Protein AF-A0A9E7HS69-F1 (afdb_monomer_lite)

Secondary structure (DSSP, 8-state):
---------HHHHHHHHTTT--EEE-S-HHHHHT---TTPEE--SEEEEPPTT----TTTGGGSEEEE-TTHHHHHHHHS-TT---EEE-------

Sequence (96 aa):
SAVDIVTVDGHEARGLVASGNRYLDVRLEEDFEKGHVEGALNIPYYSSVTPQGYLLSSDLVWMSEKVKNPQFIEQVSSLFGKDEVFLVVSTSKLFS

Structure (mmCIF, N/CA/C/O backbone):
data_AF-A0A9E7HS69-F1
#
_entry.id   AF-A0A9E7HS69-F1
#
loop_
_atom_site.group_PDB
_atom_site.id
_atom_site.type_symbol
_atom_site.label_atom_id
_atom_site.label_alt_id
_atom_site.label_comp_id
_atom_site.label_asym_id
_atom_site.label_entity_id
_atom_site.label_seq_id
_atom_site.pdbx_PDB_ins_code
_atom_site.Cartn_x
_atom_site.Cartn_y
_atom_site.Cartn_z
_atom_site.occupancy
_atom_site.B_iso_or_equiv
_atom_site.auth_seq_id
_atom_site.auth_comp_id
_atom_site.auth_asym_id
_atom_site.auth_atom_id
_atom_site.pdbx_PDB_model_num
ATOM 1 N N . SER A 1 1 ? 7.444 -2.726 22.828 1.00 53.56 1 SER A N 1
ATOM 2 C CA . SER A 1 1 ? 6.476 -3.811 22.579 1.00 53.56 1 SER A CA 1
ATOM 3 C C . SER A 1 1 ? 6.812 -4.416 21.234 1.00 53.56 1 SER A C 1
ATOM 5 O O . SER A 1 1 ? 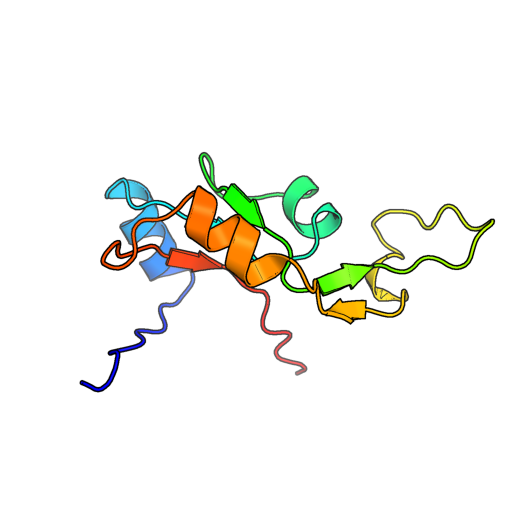7.128 -3.642 20.338 1.00 53.56 1 SER A O 1
ATOM 7 N N . ALA A 1 2 ? 6.826 -5.741 21.086 1.00 55.78 2 ALA A N 1
ATOM 8 C CA . ALA A 1 2 ? 6.899 -6.340 19.754 1.00 55.78 2 ALA A CA 1
ATOM 9 C C . ALA A 1 2 ? 5.578 -6.046 19.028 1.00 55.78 2 ALA A C 1
ATOM 11 O O . ALA A 1 2 ? 4.521 -6.099 19.654 1.00 55.78 2 ALA A O 1
ATOM 12 N N . VAL A 1 3 ? 5.649 -5.651 17.759 1.00 68.56 3 VAL A N 1
ATOM 13 C CA . VAL A 1 3 ? 4.461 -5.515 16.913 1.00 68.56 3 VAL A CA 1
ATOM 14 C C . VAL A 1 3 ? 4.133 -6.914 16.408 1.00 68.56 3 VAL A C 1
ATOM 16 O O . VAL A 1 3 ? 4.973 -7.524 15.747 1.00 68.56 3 VAL A O 1
ATOM 19 N N . ASP A 1 4 ? 2.948 -7.425 16.731 1.00 77.69 4 ASP A N 1
ATOM 20 C CA . ASP A 1 4 ? 2.474 -8.698 16.192 1.00 77.69 4 ASP A CA 1
ATOM 21 C C . ASP A 1 4 ? 2.085 -8.498 14.723 1.00 77.69 4 ASP A C 1
ATOM 23 O O . ASP A 1 4 ? 1.017 -7.979 14.400 1.00 77.69 4 ASP A O 1
ATOM 27 N N . ILE A 1 5 ? 2.994 -8.865 13.817 1.00 75.75 5 ILE A N 1
ATOM 28 C CA . ILE A 1 5 ? 2.735 -8.860 12.376 1.00 75.75 5 ILE A CA 1
ATOM 29 C C . ILE A 1 5 ? 2.079 -10.191 12.017 1.00 75.75 5 ILE A C 1
ATOM 31 O O . ILE A 1 5 ? 2.730 -11.236 12.006 1.00 75.75 5 ILE A O 1
ATOM 35 N N . VAL A 1 6 ? 0.788 -10.145 11.695 1.00 82.12 6 VAL A N 1
ATOM 36 C CA . VAL A 1 6 ? 0.039 -11.307 11.210 1.00 82.12 6 VAL A CA 1
ATOM 37 C C . VAL A 1 6 ? 0.108 -11.333 9.687 1.00 82.12 6 VAL A C 1
ATOM 39 O O . VAL A 1 6 ? -0.297 -10.382 9.023 1.00 82.12 6 VAL A O 1
ATOM 42 N N . THR A 1 7 ? 0.634 -12.421 9.126 1.00 81.81 7 THR A N 1
ATOM 43 C CA . THR A 1 7 ? 0.547 -12.684 7.683 1.00 81.81 7 THR A CA 1
ATOM 44 C C . THR A 1 7 ? -0.682 -13.543 7.429 1.00 81.81 7 THR A C 1
ATOM 46 O O . THR A 1 7 ? -0.828 -14.585 8.061 1.00 81.81 7 THR A O 1
ATOM 49 N N . VAL A 1 8 ? -1.540 -13.105 6.512 1.00 80.38 8 VAL A N 1
ATOM 50 C CA . VAL A 1 8 ? -2.774 -13.798 6.119 1.00 80.38 8 VAL A CA 1
ATOM 51 C C . VAL A 1 8 ? -2.697 -14.207 4.653 1.00 80.38 8 VAL A C 1
ATOM 53 O O . VAL A 1 8 ? -2.003 -13.561 3.861 1.00 80.38 8 VAL A O 1
ATOM 56 N N . ASP A 1 9 ? -3.400 -15.272 4.277 1.00 82.12 9 ASP A N 1
ATOM 57 C CA . ASP A 1 9 ? -3.497 -15.676 2.873 1.00 82.12 9 ASP A CA 1
ATOM 58 C C . ASP A 1 9 ? -4.584 -14.894 2.108 1.00 82.12 9 ASP A C 1
ATOM 60 O O . ASP A 1 9 ? -5.329 -14.085 2.663 1.00 82.12 9 ASP A O 1
ATOM 64 N N . GLY A 1 10 ? -4.683 -15.123 0.795 1.00 71.31 10 GLY A N 1
ATOM 65 C CA . GLY A 1 10 ? -5.653 -14.423 -0.052 1.00 71.31 10 GLY A CA 1
ATOM 66 C C . GLY A 1 10 ? -7.121 -14.736 0.269 1.00 71.31 10 GLY A C 1
ATOM 67 O O . GLY A 1 10 ? -7.995 -13.927 -0.049 1.00 71.31 10 GLY A O 1
ATOM 68 N N . HIS A 1 11 ? -7.417 -15.883 0.881 1.00 74.88 11 HIS A N 1
ATOM 69 C CA . HIS A 1 11 ? -8.769 -16.243 1.301 1.00 74.88 11 HIS A CA 1
ATOM 70 C C . HIS A 1 11 ? -9.145 -15.513 2.597 1.00 74.88 11 HIS A C 1
ATOM 72 O O . HIS A 1 11 ? -10.215 -14.906 2.672 1.00 74.88 11 HIS A O 1
ATOM 78 N N . GLU A 1 12 ? -8.251 -15.495 3.582 1.00 76.12 12 GLU A N 1
ATOM 79 C CA . GLU A 1 12 ? -8.424 -14.732 4.824 1.00 76.12 12 GLU A CA 1
ATOM 80 C C . GLU A 1 12 ? -8.472 -13.221 4.568 1.00 76.12 12 GLU A C 1
ATOM 82 O O . GLU A 1 12 ? -9.332 -12.525 5.117 1.00 76.12 12 GLU A O 1
ATOM 87 N N . ALA A 1 13 ? -7.629 -12.721 3.659 1.00 73.19 13 ALA A N 1
ATOM 88 C CA . ALA A 1 13 ? -7.639 -11.324 3.239 1.00 73.19 13 ALA A CA 1
ATOM 89 C C . ALA A 1 13 ? -9.023 -10.894 2.726 1.00 73.19 13 ALA A C 1
ATOM 91 O O . ALA A 1 13 ? -9.497 -9.822 3.087 1.00 73.19 13 ALA A O 1
ATOM 92 N N . ARG A 1 14 ? -9.732 -11.743 1.964 1.00 71.25 14 ARG A N 1
ATOM 93 C CA . ARG A 1 14 ? -11.107 -11.443 1.510 1.00 71.25 14 ARG A CA 1
ATOM 94 C C . ARG A 1 14 ? -12.089 -11.281 2.669 1.00 71.25 14 ARG A C 1
ATOM 96 O O . ARG A 1 14 ? -12.952 -10.409 2.605 1.00 71.25 14 ARG A O 1
ATOM 103 N N . GLY A 1 15 ? -11.960 -12.089 3.721 1.00 69.81 15 GLY A N 1
ATOM 104 C CA . GLY A 1 15 ? -12.782 -11.955 4.927 1.00 69.81 15 GLY A CA 1
ATOM 105 C C . GLY A 1 15 ? -12.541 -10.625 5.643 1.00 69.81 15 GLY A C 1
ATOM 106 O O . GLY A 1 15 ? -13.489 -9.968 6.071 1.00 69.81 15 GLY A O 1
ATOM 107 N N . LEU A 1 16 ? -11.285 -10.182 5.692 1.00 72.81 16 LEU A N 1
ATOM 108 C CA . LEU A 1 16 ? -10.905 -8.895 6.274 1.00 72.81 16 LEU A CA 1
ATOM 109 C C . LEU A 1 16 ? -11.357 -7.693 5.431 1.00 72.81 16 LEU A C 1
ATOM 111 O O . LEU A 1 16 ? -11.473 -6.583 5.955 1.00 72.81 16 LEU A O 1
ATOM 115 N N . VAL A 1 17 ? -11.592 -7.864 4.122 1.00 69.25 17 VAL A N 1
ATOM 116 C CA . VAL A 1 17 ? -12.131 -6.789 3.260 1.00 69.25 17 VAL A CA 1
ATOM 117 C C . VAL A 1 17 ? -13.562 -6.476 3.679 1.00 69.25 17 VAL A C 1
ATOM 119 O 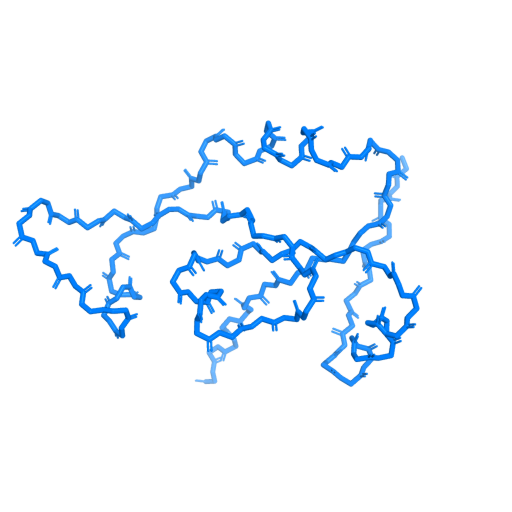O . VAL A 1 17 ? -13.941 -5.313 3.789 1.00 69.25 17 VAL A O 1
ATOM 122 N N . ALA A 1 18 ? -14.334 -7.510 4.016 1.00 68.25 18 ALA A N 1
ATOM 123 C CA . ALA A 1 18 ? -15.723 -7.366 4.433 1.00 68.25 18 ALA A CA 1
ATOM 124 C C . ALA A 1 18 ? -15.900 -6.688 5.806 1.00 68.25 18 ALA A C 1
ATOM 126 O O . ALA A 1 18 ? -16.990 -6.202 6.100 1.00 68.25 18 ALA A O 1
ATOM 127 N N . SER A 1 19 ? -14.858 -6.621 6.644 1.00 72.94 19 SER A N 1
ATOM 128 C CA . SER A 1 19 ? -14.932 -5.999 7.975 1.00 72.94 19 SER A CA 1
ATOM 129 C C . SER A 1 19 ? -14.651 -4.490 7.985 1.00 72.94 19 SER A C 1
ATOM 131 O O . SER A 1 19 ? -14.614 -3.897 9.060 1.00 72.94 19 SER A O 1
ATOM 133 N N . GLY A 1 20 ? -14.454 -3.861 6.818 1.00 74.12 20 GLY A N 1
ATOM 134 C CA . GLY A 1 20 ? -14.286 -2.406 6.697 1.00 74.12 20 GLY A CA 1
ATOM 135 C C . GLY A 1 20 ? -12.914 -1.875 7.125 1.00 74.12 20 GLY A C 1
ATOM 136 O O . GLY A 1 20 ? -12.769 -0.679 7.372 1.00 74.12 20 GLY A O 1
ATOM 137 N N . ASN A 1 21 ? -11.904 -2.745 7.222 1.00 81.19 21 ASN A N 1
ATOM 138 C CA . ASN A 1 21 ? -10.532 -2.320 7.493 1.00 81.19 21 ASN A CA 1
ATOM 139 C C . ASN A 1 21 ? -9.973 -1.504 6.322 1.00 81.19 21 ASN A C 1
ATOM 141 O O . ASN A 1 21 ? -10.290 -1.768 5.162 1.00 81.19 21 ASN A O 1
ATOM 145 N N . ARG A 1 22 ? -9.097 -0.540 6.619 1.00 86.81 22 ARG A N 1
ATOM 146 C CA . ARG A 1 22 ? -8.389 0.219 5.584 1.00 86.81 22 ARG A CA 1
ATOM 147 C C . ARG A 1 22 ? -7.213 -0.579 5.036 1.00 86.81 22 ARG A C 1
ATOM 149 O O . ARG A 1 22 ? -6.502 -1.258 5.779 1.00 86.81 22 ARG A O 1
ATOM 156 N N . TYR A 1 23 ? -7.007 -0.446 3.731 1.00 88.56 23 TYR A N 1
ATOM 157 C CA . TYR A 1 23 ? -5.959 -1.136 2.991 1.00 88.56 23 TYR A CA 1
ATOM 158 C C . TYR A 1 23 ? -4.937 -0.142 2.473 1.00 88.56 23 TYR A C 1
ATOM 160 O O . TYR A 1 23 ? -5.294 0.855 1.843 1.00 88.56 23 TYR A O 1
ATOM 168 N N . LEU A 1 24 ? -3.672 -0.455 2.715 1.00 91.94 24 LEU A N 1
ATOM 169 C CA . LEU A 1 24 ? -2.541 0.191 2.089 1.00 91.94 24 LEU A CA 1
ATOM 170 C C . LEU A 1 24 ? -1.897 -0.788 1.112 1.00 91.94 24 LEU A C 1
ATOM 172 O O . LEU A 1 24 ? -1.276 -1.772 1.510 1.00 91.94 24 LEU A O 1
ATOM 176 N N . ASP A 1 25 ? -2.025 -0.506 -0.172 1.00 92.00 25 ASP A N 1
ATOM 177 C CA . ASP A 1 25 ? -1.293 -1.199 -1.214 1.00 92.00 25 ASP A CA 1
ATOM 178 C C . ASP A 1 25 ? 0.053 -0.501 -1.427 1.00 92.00 25 ASP A C 1
ATOM 180 O O . ASP A 1 25 ? 0.098 0.674 -1.795 1.00 92.00 25 ASP A O 1
ATOM 184 N N . VAL A 1 26 ? 1.153 -1.207 -1.166 1.00 93.19 26 VAL A N 1
ATOM 185 C CA . VAL A 1 26 ? 2.511 -0.649 -1.292 1.00 93.19 26 VAL A CA 1
ATOM 186 C C . VAL A 1 26 ? 3.199 -1.033 -2.600 1.00 93.19 26 VAL A C 1
ATOM 188 O O . VAL A 1 26 ? 4.399 -0.777 -2.771 1.00 93.19 26 VAL A O 1
ATOM 191 N N . ARG A 1 27 ? 2.458 -1.673 -3.516 1.00 91.00 27 ARG A N 1
ATOM 192 C CA . ARG A 1 27 ? 2.931 -1.981 -4.866 1.00 91.00 27 ARG A CA 1
ATOM 193 C C . ARG A 1 27 ? 3.160 -0.695 -5.656 1.00 91.00 27 ARG A C 1
ATOM 195 O O . ARG A 1 27 ? 2.752 0.395 -5.256 1.00 91.00 27 ARG A O 1
ATOM 202 N N . LEU A 1 28 ? 3.838 -0.858 -6.785 1.00 88.38 28 LEU A N 1
ATOM 203 C CA . LEU A 1 28 ? 3.950 0.190 -7.786 1.00 88.38 28 LEU A CA 1
ATOM 204 C C . LEU A 1 28 ? 2.554 0.656 -8.222 1.00 88.38 28 LEU A C 1
ATOM 206 O O . LEU A 1 28 ? 1.623 -0.151 -8.269 1.00 88.38 28 LEU A O 1
ATOM 210 N N . GLU A 1 29 ? 2.428 1.940 -8.546 1.00 86.75 29 GLU A N 1
ATOM 211 C CA . GLU A 1 29 ? 1.164 2.542 -8.990 1.00 86.75 29 GLU A CA 1
ATOM 212 C C . GLU A 1 29 ? 0.607 1.794 -10.205 1.00 86.75 29 GLU A C 1
ATOM 214 O O . GLU A 1 29 ? -0.566 1.436 -10.254 1.00 86.75 29 GLU A O 1
ATOM 219 N N . GLU A 1 30 ? 1.485 1.403 -11.122 1.00 84.38 30 GLU A N 1
ATOM 220 C CA . GLU A 1 30 ? 1.122 0.680 -12.334 1.00 84.38 30 GLU A CA 1
ATOM 221 C C . GLU A 1 30 ? 0.555 -0.724 -12.040 1.00 84.38 30 GLU A C 1
ATOM 223 O O . GLU A 1 30 ? -0.326 -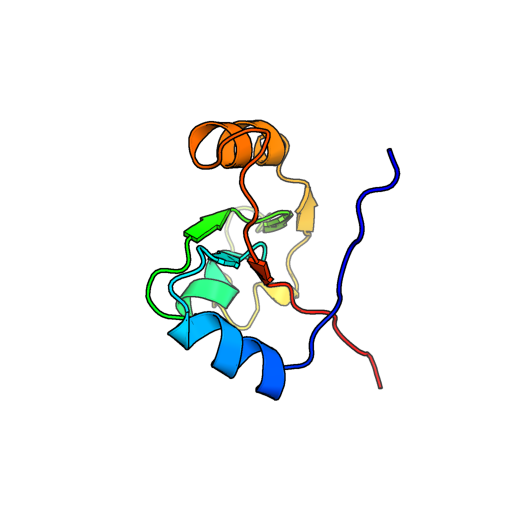1.208 -12.751 1.00 84.38 30 GLU A O 1
ATOM 228 N N . ASP A 1 31 ? 1.028 -1.390 -10.979 1.00 84.94 31 ASP A N 1
ATOM 229 C CA . ASP A 1 31 ? 0.486 -2.681 -10.529 1.00 84.94 31 ASP A CA 1
ATOM 230 C C . ASP A 1 31 ? -0.862 -2.510 -9.808 1.00 84.94 31 ASP A C 1
ATOM 232 O O . ASP A 1 31 ? -1.708 -3.411 -9.844 1.00 84.94 31 ASP A O 1
ATOM 236 N N . PHE A 1 32 ? -1.057 -1.371 -9.142 1.00 88.69 32 PHE A N 1
ATOM 237 C CA . PHE A 1 32 ? -2.305 -1.009 -8.478 1.00 88.69 32 PHE A CA 1
ATOM 238 C C . PHE A 1 32 ? -3.409 -0.692 -9.495 1.00 88.69 32 PHE A C 1
ATOM 240 O O . PHE A 1 32 ? -4.531 -1.188 -9.369 1.00 88.69 32 PHE A O 1
ATOM 247 N N . GLU A 1 33 ? -3.090 0.057 -10.551 1.00 88.56 33 GLU A N 1
ATOM 248 C CA . GLU A 1 33 ? -4.030 0.422 -11.619 1.00 88.56 33 GLU A CA 1
ATOM 249 C C . GLU A 1 33 ? -4.558 -0.787 -12.404 1.00 88.56 33 GLU A C 1
ATOM 251 O O . GLU A 1 33 ? -5.716 -0.795 -12.825 1.00 88.56 33 GLU A O 1
ATOM 256 N N . LYS A 1 34 ? -3.751 -1.847 -12.558 1.00 86.50 34 LYS A N 1
ATOM 257 C CA . LYS A 1 34 ? -4.186 -3.105 -13.198 1.00 86.50 34 LYS A CA 1
ATOM 258 C C . LYS A 1 34 ? -5.264 -3.845 -12.402 1.00 86.50 34 LYS A C 1
ATOM 260 O O . LYS A 1 34 ? -5.959 -4.696 -12.957 1.00 86.50 34 LYS A O 1
ATOM 265 N N . GLY A 1 35 ? -5.385 -3.557 -11.110 1.00 86.00 35 GLY A N 1
ATOM 266 C CA . GLY A 1 35 ? -6.384 -4.150 -10.235 1.00 86.00 35 GLY A CA 1
ATOM 267 C C . GLY A 1 35 ? -5.995 -4.045 -8.766 1.00 86.00 35 GLY A C 1
ATOM 268 O O . GLY A 1 35 ? -4.856 -4.320 -8.373 1.00 86.00 35 GLY A O 1
ATOM 269 N N . HIS A 1 36 ? -6.973 -3.691 -7.942 1.00 87.25 36 HIS A N 1
ATOM 270 C CA . HIS A 1 36 ? -6.813 -3.512 -6.506 1.00 87.25 36 HIS A CA 1
ATOM 271 C C . HIS A 1 36 ? -8.127 -3.783 -5.769 1.00 87.25 36 HIS A C 1
ATOM 273 O O . HIS A 1 36 ? -9.194 -3.906 -6.371 1.00 87.25 36 HIS A O 1
ATOM 279 N N . VAL A 1 37 ? -8.030 -3.905 -4.447 1.00 84.69 37 VAL A N 1
ATOM 280 C CA . VAL A 1 37 ? -9.191 -4.008 -3.558 1.00 84.69 37 VAL A CA 1
ATOM 281 C C . VAL A 1 37 ? -9.913 -2.660 -3.522 1.00 84.69 37 VAL A C 1
ATOM 283 O O . VAL A 1 37 ? -9.272 -1.626 -3.357 1.00 84.69 37 VAL A O 1
ATOM 286 N N . GLU A 1 38 ? -11.240 -2.661 -3.654 1.00 84.94 38 GLU A N 1
ATOM 287 C CA . GLU A 1 38 ? -12.047 -1.438 -3.587 1.00 84.94 38 GLU A CA 1
ATOM 288 C C . GLU A 1 38 ? -11.810 -0.683 -2.266 1.00 84.94 38 GLU A C 1
ATOM 290 O O . GLU A 1 38 ? -11.802 -1.274 -1.187 1.00 84.94 38 GLU A O 1
ATOM 295 N N . GLY A 1 39 ? -11.581 0.631 -2.355 1.00 86.50 39 GLY A N 1
ATOM 296 C CA . GLY A 1 39 ? -11.279 1.480 -1.197 1.00 86.50 39 GLY A CA 1
ATOM 297 C C . GLY A 1 39 ? -9.836 1.394 -0.682 1.00 86.50 39 GLY A C 1
ATOM 298 O O . GLY A 1 39 ? -9.509 2.064 0.300 1.00 86.50 39 GLY A O 1
ATOM 299 N N . ALA A 1 40 ? -8.960 0.611 -1.322 1.00 89.62 40 ALA A N 1
ATOM 300 C CA . ALA A 1 40 ? -7.538 0.605 -0.998 1.00 89.62 40 ALA A CA 1
ATOM 301 C C . ALA A 1 40 ? -6.860 1.932 -1.369 1.00 89.62 40 ALA A C 1
ATOM 303 O O . ALA A 1 40 ? -7.159 2.545 -2.393 1.00 89.62 40 ALA A O 1
ATOM 304 N N . LEU A 1 41 ? -5.912 2.352 -0.534 1.00 93.19 41 LEU A N 1
ATOM 305 C CA . LEU A 1 41 ? -5.013 3.470 -0.800 1.00 93.19 41 LEU A CA 1
ATOM 306 C C . LEU A 1 41 ? -3.694 2.921 -1.332 1.00 93.19 41 LEU A C 1
ATOM 308 O O . LEU A 1 41 ? -3.173 1.959 -0.774 1.00 93.19 41 LEU A O 1
ATOM 312 N N . ASN A 1 42 ? -3.130 3.544 -2.364 1.00 94.06 42 ASN A N 1
ATOM 313 C CA . ASN A 1 42 ? -1.809 3.184 -2.863 1.00 94.06 42 ASN A CA 1
ATOM 314 C C . ASN A 1 42 ? -0.766 4.202 -2.401 1.00 94.06 42 ASN A C 1
ATOM 316 O O . ASN A 1 42 ? -0.876 5.391 -2.693 1.00 94.06 42 ASN A O 1
ATOM 320 N N . ILE A 1 43 ? 0.248 3.729 -1.676 1.00 95.12 43 ILE A N 1
ATOM 321 C CA . ILE A 1 43 ? 1.482 4.483 -1.435 1.00 95.12 43 ILE A CA 1
ATOM 322 C C . ILE A 1 43 ? 2.625 3.551 -1.826 1.00 95.12 43 ILE A C 1
ATOM 324 O O . ILE A 1 43 ? 2.997 2.685 -1.031 1.00 95.12 43 ILE A O 1
ATOM 328 N N . PRO A 1 44 ? 3.192 3.697 -3.032 1.00 92.25 44 PRO A N 1
ATOM 329 C CA . PRO A 1 44 ? 4.260 2.825 -3.489 1.00 92.25 44 PRO A CA 1
ATOM 330 C C . PRO A 1 44 ? 5.481 2.893 -2.571 1.00 92.25 44 PRO A C 1
ATOM 332 O O . PRO A 1 44 ? 6.017 3.970 -2.287 1.00 92.25 44 PRO A O 1
ATOM 335 N N . TYR A 1 45 ? 5.955 1.729 -2.119 1.00 92.06 45 TYR A N 1
ATOM 336 C CA . TYR A 1 45 ? 7.208 1.650 -1.358 1.00 92.06 45 TYR A CA 1
ATOM 337 C C . TYR A 1 45 ? 8.434 1.897 -2.249 1.00 92.06 45 TYR A C 1
ATOM 339 O O . TYR A 1 45 ? 9.463 2.415 -1.806 1.00 92.06 45 TYR A O 1
ATOM 347 N N . TYR A 1 46 ? 8.303 1.557 -3.528 1.00 87.81 46 TYR A N 1
ATOM 348 C CA . TYR A 1 46 ? 9.276 1.849 -4.567 1.00 87.81 46 TYR A CA 1
ATOM 349 C C . TYR A 1 46 ? 8.664 2.773 -5.613 1.00 87.81 46 TYR A C 1
ATOM 351 O O . TYR A 1 46 ? 7.466 2.716 -5.861 1.00 87.81 46 TYR A O 1
ATOM 359 N N . SER A 1 47 ? 9.504 3.568 -6.260 1.00 82.06 47 SER A N 1
ATOM 360 C CA . SER A 1 47 ? 9.172 4.285 -7.486 1.00 82.06 47 SER A CA 1
ATOM 361 C C . SER A 1 47 ? 9.952 3.670 -8.643 1.00 82.06 47 SER A C 1
ATOM 363 O O . SER A 1 47 ? 11.122 3.302 -8.492 1.00 82.06 47 SER A O 1
ATOM 365 N N . SER A 1 48 ? 9.302 3.553 -9.795 1.00 72.69 48 SER A N 1
ATOM 366 C CA . SER A 1 48 ? 9.930 3.119 -11.040 1.00 72.69 48 SER A CA 1
ATOM 367 C C . SER A 1 48 ? 10.715 4.283 -11.640 1.00 72.69 48 SER A C 1
ATOM 369 O O . SER A 1 48 ? 10.144 5.335 -11.931 1.00 72.69 48 SER A O 1
ATOM 371 N N . VAL A 1 49 ? 12.022 4.121 -11.847 1.00 69.19 49 VAL A N 1
ATOM 372 C CA . VAL A 1 49 ? 12.806 5.088 -12.624 1.00 69.19 49 VAL A CA 1
ATOM 373 C C . VAL A 1 49 ? 12.887 4.575 -14.048 1.00 69.19 49 VAL A C 1
ATOM 375 O O . VAL A 1 49 ? 13.605 3.622 -14.350 1.00 69.19 49 VAL A O 1
ATOM 378 N N . THR A 1 50 ? 12.138 5.218 -14.939 1.00 65.94 50 THR A N 1
ATOM 379 C CA . THR A 1 50 ? 12.287 4.969 -16.371 1.00 65.94 50 THR A CA 1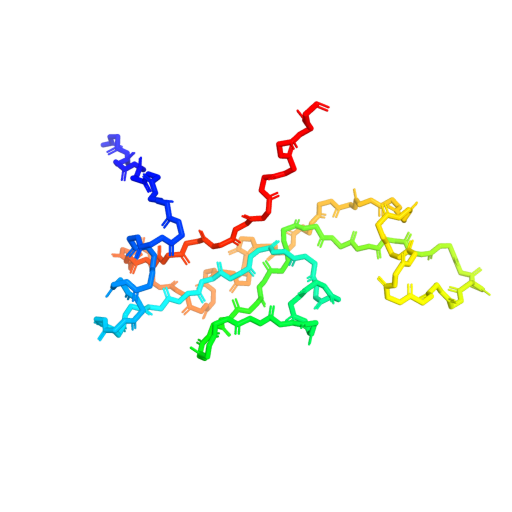
ATOM 380 C C . THR A 1 50 ? 13.369 5.902 -16.913 1.00 65.94 50 THR A C 1
ATOM 382 O O . THR A 1 50 ? 13.276 7.112 -16.686 1.00 65.94 50 THR A O 1
ATOM 385 N N . PRO A 1 51 ? 14.395 5.398 -17.624 1.00 59.94 51 PRO A N 1
ATOM 386 C CA . PRO A 1 51 ? 15.348 6.264 -18.310 1.00 59.94 51 PRO A CA 1
ATOM 387 C C . PRO A 1 51 ? 14.607 7.247 -19.228 1.00 59.94 51 PRO A C 1
ATOM 389 O O . PRO A 1 51 ? 13.749 6.828 -20.012 1.00 59.94 51 PRO A O 1
ATOM 392 N N . GLN A 1 52 ? 14.913 8.549 -19.127 1.00 53.84 52 GLN A N 1
ATOM 393 C CA . GLN A 1 52 ? 14.271 9.584 -19.946 1.00 53.84 52 GLN A CA 1
ATOM 394 C C . GLN A 1 52 ? 14.261 9.189 -21.434 1.00 53.84 52 GLN A C 1
ATOM 396 O O . GLN A 1 52 ? 15.308 8.933 -22.024 1.00 53.84 52 GLN A O 1
ATOM 401 N N . GLY A 1 53 ? 13.069 9.175 -22.040 1.00 55.06 53 GLY A N 1
ATOM 402 C CA . GLY A 1 53 ? 12.874 8.917 -23.472 1.00 55.06 53 GLY A CA 1
ATOM 403 C C . GLY A 1 53 ? 12.232 7.572 -23.819 1.00 55.06 53 GLY A C 1
ATOM 404 O O . GLY A 1 53 ? 11.828 7.393 -24.965 1.00 55.06 53 GLY A O 1
ATOM 405 N N . TYR A 1 54 ? 12.062 6.663 -22.855 1.00 57.25 54 TYR A N 1
ATOM 406 C CA . TYR A 1 54 ? 11.286 5.438 -23.052 1.00 57.25 54 TYR A CA 1
ATOM 407 C C . TYR A 1 54 ? 9.930 5.557 -22.353 1.00 57.25 54 TYR A C 1
ATOM 409 O O . TYR A 1 54 ? 9.858 5.667 -21.137 1.00 57.25 54 TYR A O 1
ATOM 417 N N . LEU A 1 55 ? 8.839 5.523 -23.119 1.00 57.47 55 LEU A N 1
ATOM 418 C CA . LEU A 1 55 ? 7.528 5.172 -22.576 1.00 57.47 55 LEU A CA 1
ATOM 419 C C . LEU A 1 55 ? 7.491 3.646 -22.500 1.00 57.47 55 LEU A C 1
ATOM 421 O O . LEU A 1 55 ? 7.226 2.978 -23.499 1.00 57.47 55 LEU A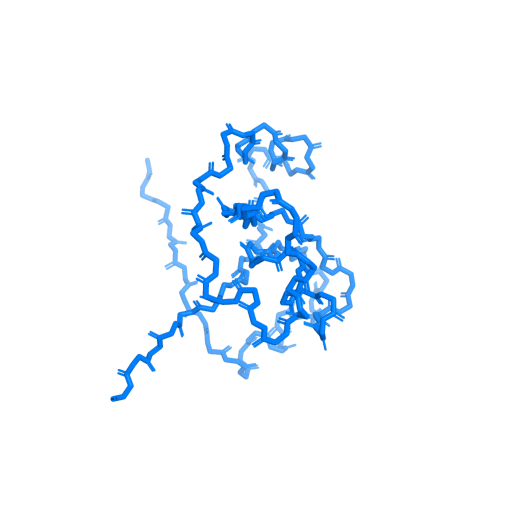 O 1
ATOM 425 N N . LEU A 1 56 ? 7.838 3.082 -21.344 1.00 60.31 56 LEU A N 1
ATOM 426 C CA . LEU A 1 56 ? 7.642 1.656 -21.115 1.00 60.31 56 LEU A CA 1
ATOM 427 C C . LEU A 1 56 ? 6.150 1.425 -20.881 1.00 60.31 56 LEU A C 1
ATOM 429 O O . LEU A 1 56 ? 5.542 2.064 -20.026 1.00 60.31 56 LEU A O 1
ATOM 433 N N . SER A 1 57 ? 5.547 0.518 -21.650 1.00 62.94 57 SER A N 1
ATOM 434 C CA . SER A 1 57 ? 4.202 0.038 -21.343 1.00 62.94 57 SER A CA 1
ATOM 435 C C . SER A 1 57 ? 4.171 -0.505 -19.914 1.00 62.94 57 SER A C 1
ATOM 437 O O . SER A 1 57 ? 5.172 -1.032 -19.430 1.00 62.94 57 SER A O 1
ATOM 439 N N . SER A 1 58 ? 3.009 -0.454 -19.267 1.00 63.62 58 SER A N 1
ATOM 440 C CA . SER A 1 58 ? 2.792 -0.975 -17.909 1.00 63.62 58 SER A CA 1
ATOM 441 C C . SER A 1 58 ? 3.281 -2.434 -17.734 1.00 63.62 58 SER A C 1
ATOM 443 O O . SER A 1 58 ? 3.659 -2.862 -16.646 1.00 63.62 58 SER A O 1
ATOM 445 N N . ASP A 1 59 ? 3.354 -3.213 -18.818 1.00 66.56 59 ASP A N 1
ATOM 446 C CA . ASP A 1 59 ? 3.887 -4.585 -18.839 1.00 66.56 59 ASP A CA 1
ATOM 447 C C . ASP A 1 59 ? 5.412 -4.699 -18.948 1.00 66.56 59 ASP A C 1
ATOM 449 O O . ASP A 1 59 ? 5.933 -5.804 -18.896 1.00 66.56 59 ASP A O 1
ATOM 453 N N . LEU A 1 60 ? 6.137 -3.592 -19.094 1.00 69.88 60 LEU A N 1
ATOM 454 C CA . LEU A 1 60 ? 7.603 -3.524 -19.110 1.00 69.88 60 LEU A CA 1
ATOM 455 C C . LEU A 1 60 ? 8.157 -2.726 -17.923 1.00 69.88 60 LEU A C 1
ATOM 457 O O . LEU A 1 60 ? 9.358 -2.761 -17.673 1.00 69.88 60 LEU A O 1
ATOM 461 N N . VAL A 1 61 ? 7.295 -2.063 -17.143 1.00 68.25 61 VAL A N 1
ATOM 462 C CA . VAL A 1 61 ? 7.670 -1.334 -15.919 1.00 68.25 61 VAL A CA 1
ATOM 463 C C . VAL A 1 61 ? 8.415 -2.224 -14.919 1.00 68.25 61 VAL A C 1
ATOM 465 O O . VAL A 1 61 ? 9.319 -1.751 -14.237 1.00 68.25 61 VAL A O 1
ATOM 468 N N . TRP A 1 62 ? 8.140 -3.532 -14.869 1.00 68.94 62 TRP A N 1
ATOM 469 C CA . TRP A 1 62 ? 8.882 -4.457 -13.998 1.00 68.94 62 TRP A CA 1
ATOM 470 C C . TRP A 1 62 ? 10.371 -4.591 -14.358 1.00 68.94 62 TRP A C 1
ATOM 472 O O . TRP A 1 62 ? 11.136 -5.092 -13.534 1.00 68.94 62 TRP A O 1
ATOM 482 N N . MET A 1 63 ? 10.770 -4.167 -15.563 1.00 68.25 63 MET A N 1
ATOM 483 C CA . MET A 1 63 ? 12.163 -4.112 -16.017 1.00 68.25 63 MET A CA 1
ATOM 484 C C . MET A 1 63 ? 12.862 -2.803 -15.633 1.00 68.25 63 MET A C 1
ATOM 486 O O . MET A 1 63 ? 14.074 -2.696 -15.814 1.00 68.25 63 MET A O 1
ATOM 490 N N . SER A 1 64 ? 12.118 -1.806 -15.144 1.00 72.25 64 SER A N 1
ATOM 491 C CA . SER A 1 64 ? 12.692 -0.547 -14.672 1.00 72.25 64 SER A CA 1
ATOM 492 C C . SER A 1 64 ? 13.410 -0.731 -13.336 1.00 72.25 64 SER A C 1
ATOM 494 O O . SER A 1 64 ? 13.092 -1.623 -12.540 1.00 72.25 64 SER A O 1
ATOM 496 N N . GLU A 1 65 ? 14.400 0.123 -13.088 1.00 80.00 65 GLU A N 1
ATOM 497 C CA . GLU A 1 65 ? 15.060 0.158 -11.793 1.00 80.00 65 GLU A CA 1
ATOM 498 C C . GLU A 1 65 ? 14.095 0.713 -10.740 1.00 80.00 65 GLU A C 1
ATOM 500 O O . GLU A 1 65 ? 13.470 1.760 -10.923 1.00 80.00 65 GLU A O 1
ATOM 505 N N . LYS A 1 66 ? 13.981 -0.004 -9.621 1.00 82.94 66 LYS A N 1
ATOM 506 C CA . LYS A 1 66 ? 13.138 0.387 -8.493 1.00 82.94 66 LYS A CA 1
ATOM 507 C C . LYS A 1 66 ? 13.980 1.129 -7.469 1.00 82.94 66 LYS A C 1
ATOM 509 O O . LYS A 1 66 ? 14.846 0.532 -6.828 1.00 82.94 66 LYS A O 1
ATOM 514 N N . VAL A 1 67 ? 13.684 2.405 -7.259 1.00 86.81 67 VAL A N 1
ATOM 515 C CA . VAL A 1 67 ? 14.290 3.205 -6.187 1.00 86.81 67 VAL A CA 1
ATOM 516 C C . VAL A 1 67 ? 13.324 3.297 -5.017 1.00 86.81 67 VAL A C 1
ATOM 518 O O . VAL A 1 67 ? 12.113 3.362 -5.210 1.00 86.81 67 VAL A O 1
ATOM 521 N N . LYS A 1 68 ? 13.831 3.252 -3.781 1.00 89.31 68 LYS A N 1
ATOM 522 C CA . LYS A 1 68 ? 12.968 3.414 -2.602 1.00 89.31 68 LYS A CA 1
ATOM 523 C C . LYS A 1 68 ? 12.320 4.790 -2.638 1.00 89.31 68 LYS A C 1
ATOM 525 O O . LYS A 1 68 ? 13.016 5.774 -2.873 1.00 89.31 68 LYS A O 1
ATOM 530 N N . ASN A 1 69 ? 11.029 4.849 -2.338 1.00 91.31 69 ASN A N 1
ATOM 531 C CA . ASN A 1 69 ? 10.325 6.109 -2.170 1.00 91.31 69 ASN A CA 1
ATOM 532 C C . ASN A 1 69 ? 10.809 6.790 -0.869 1.00 91.31 69 ASN A C 1
ATOM 534 O O . ASN A 1 69 ? 10.520 6.287 0.223 1.00 91.31 69 ASN A O 1
ATOM 538 N N . PRO A 1 70 ? 11.542 7.920 -0.940 1.00 93.25 70 PRO A N 1
ATOM 539 C CA . PRO A 1 70 ? 12.063 8.584 0.254 1.00 93.25 70 PRO A CA 1
ATOM 540 C C . PRO A 1 70 ? 10.959 9.234 1.101 1.00 93.25 70 PRO 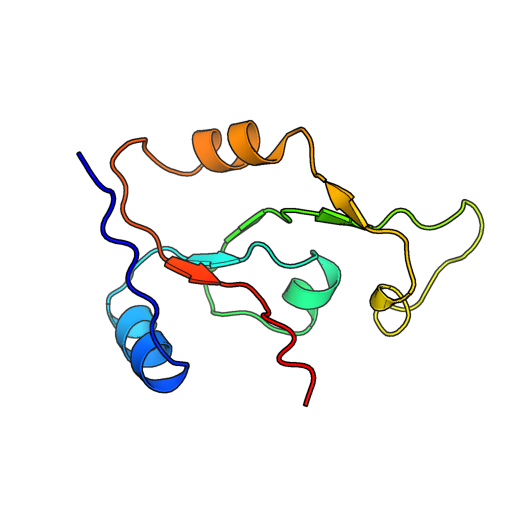A C 1
ATOM 542 O O . PRO A 1 70 ? 11.170 9.481 2.286 1.00 93.25 70 PRO A O 1
ATOM 545 N N . GLN A 1 71 ? 9.783 9.480 0.517 1.00 94.06 71 GLN A N 1
ATOM 546 C CA . GLN A 1 71 ? 8.632 10.111 1.166 1.00 94.06 71 GLN A CA 1
ATOM 547 C C . GLN A 1 71 ? 7.631 9.094 1.725 1.00 94.06 71 GLN A C 1
ATOM 549 O O . GLN A 1 71 ? 6.627 9.491 2.310 1.00 94.06 71 GLN A O 1
ATOM 554 N N . PHE A 1 72 ? 7.897 7.789 1.594 1.00 92.81 72 PHE A N 1
ATOM 555 C CA . PHE A 1 72 ? 6.952 6.731 1.962 1.00 92.81 72 PHE A CA 1
ATOM 556 C C . PHE A 1 72 ? 6.399 6.892 3.386 1.00 92.81 72 PHE A C 1
ATOM 558 O O . PHE A 1 72 ? 5.192 6.864 3.601 1.00 92.81 72 PHE A O 1
ATOM 565 N N . ILE A 1 73 ? 7.280 7.117 4.366 1.00 92.56 73 ILE A N 1
ATOM 566 C CA . ILE A 1 73 ? 6.877 7.261 5.772 1.00 92.56 73 ILE A CA 1
ATOM 567 C C . ILE A 1 73 ? 6.022 8.513 5.987 1.00 92.56 73 ILE A C 1
ATOM 569 O O . ILE A 1 73 ? 5.044 8.456 6.729 1.00 92.56 73 ILE A O 1
ATOM 573 N N . GLU A 1 74 ? 6.372 9.627 5.345 1.00 94.62 74 GLU A N 1
ATOM 574 C CA . GLU A 1 74 ? 5.624 10.884 5.439 1.00 94.62 74 GLU A CA 1
ATOM 575 C C . GLU A 1 74 ? 4.216 10.722 4.853 1.00 94.62 74 GLU A C 1
ATOM 577 O O . GLU A 1 74 ? 3.229 11.047 5.513 1.00 94.62 74 GLU A O 1
ATOM 582 N N . GLN A 1 75 ? 4.118 10.128 3.662 1.00 94.88 75 GLN A N 1
ATOM 583 C CA . GLN A 1 75 ? 2.853 9.859 2.978 1.00 94.88 75 GLN A CA 1
ATOM 584 C C . GLN A 1 75 ? 1.950 8.938 3.806 1.00 94.88 75 GLN A C 1
ATOM 586 O O . GLN A 1 75 ? 0.790 9.276 4.041 1.00 94.88 75 GLN A O 1
ATOM 591 N N . VAL A 1 76 ? 2.482 7.827 4.331 1.00 92.88 76 VAL A N 1
ATOM 592 C CA . VAL A 1 76 ? 1.714 6.926 5.210 1.00 92.88 76 VAL A CA 1
ATOM 593 C C . VAL A 1 76 ? 1.265 7.660 6.475 1.00 92.88 76 VAL A C 1
ATOM 595 O O . VAL A 1 76 ? 0.089 7.611 6.826 1.00 92.88 76 VAL A O 1
ATOM 598 N N . SER A 1 77 ? 2.158 8.410 7.122 1.00 92.19 77 SER A N 1
ATOM 599 C CA . SER A 1 77 ? 1.841 9.129 8.367 1.00 92.19 77 SER A CA 1
ATOM 600 C C . SER A 1 77 ? 0.811 10.249 8.179 1.00 92.19 77 SER A C 1
ATOM 602 O O . SER A 1 77 ? 0.163 10.647 9.143 1.00 92.19 77 SER A O 1
ATOM 604 N N . SER A 1 78 ? 0.656 10.774 6.959 1.00 93.56 78 SER A N 1
ATOM 605 C CA . SER A 1 78 ? -0.371 11.774 6.641 1.00 93.56 78 SER A CA 1
ATOM 606 C C . SER A 1 78 ? -1.777 11.186 6.484 1.00 93.56 78 SER A C 1
ATOM 608 O O . SER A 1 78 ? -2.759 11.913 6.625 1.00 93.56 78 SER A O 1
ATOM 610 N N . LEU A 1 79 ? -1.882 9.881 6.204 1.00 90.50 79 LEU A N 1
ATOM 611 C CA . LEU A 1 79 ? -3.150 9.200 5.921 1.00 90.50 79 LEU A CA 1
ATOM 612 C C . LEU A 1 79 ? -3.583 8.232 7.026 1.00 90.50 79 LEU A C 1
ATOM 614 O O . LEU A 1 79 ? -4.770 7.899 7.095 1.00 90.50 79 LEU A O 1
ATOM 618 N N . PHE A 1 80 ? -2.651 7.760 7.852 1.00 89.25 80 PHE A N 1
ATOM 619 C CA . PHE A 1 80 ? -2.895 6.768 8.897 1.00 89.25 80 PHE A CA 1
ATOM 620 C C . PHE A 1 80 ? -2.449 7.292 10.263 1.00 89.25 80 PHE A C 1
ATOM 622 O O . PHE A 1 80 ? -1.387 7.906 10.401 1.00 89.25 80 PHE A O 1
ATOM 629 N N . GLY A 1 81 ? -3.264 7.040 11.288 1.00 86.38 81 GLY A N 1
ATOM 630 C CA . GLY A 1 81 ? -2.914 7.357 12.671 1.00 86.38 81 GLY A CA 1
ATOM 631 C C . GLY A 1 81 ? -1.755 6.493 13.181 1.00 86.38 81 GLY A C 1
ATOM 632 O O . GLY A 1 81 ? -1.580 5.356 12.756 1.00 86.38 81 GLY A O 1
ATOM 633 N N . LYS A 1 82 ? -0.978 7.004 14.147 1.00 82.00 82 LYS A N 1
ATOM 634 C CA . LYS A 1 82 ? 0.154 6.263 14.748 1.00 82.00 82 LYS A CA 1
ATOM 635 C C . LYS A 1 82 ? -0.233 4.918 15.371 1.00 82.00 82 LYS A C 1
ATOM 637 O O . LYS A 1 82 ? 0.588 4.010 15.370 1.00 82.00 82 LYS A O 1
ATOM 642 N N . ASP A 1 83 ? -1.458 4.817 15.879 1.00 83.44 83 ASP A N 1
ATOM 643 C CA . ASP A 1 83 ? -1.993 3.628 16.550 1.00 83.44 83 ASP A CA 1
ATOM 644 C C . ASP A 1 83 ? -3.081 2.927 15.709 1.00 83.44 83 ASP A C 1
ATOM 646 O O . ASP A 1 83 ? -3.820 2.081 16.210 1.00 83.44 83 ASP A O 1
ATOM 650 N N . GLU A 1 84 ? -3.223 3.302 14.432 1.00 83.00 84 GLU A N 1
ATOM 651 C CA . GLU A 1 84 ? -4.212 2.717 13.528 1.00 83.00 84 GLU A CA 1
ATOM 652 C C . GLU A 1 84 ? -3.734 1.357 13.006 1.00 83.00 84 GLU A C 1
ATOM 654 O O . GLU A 1 84 ? -2.619 1.222 12.501 1.00 83.00 84 GLU A O 1
ATOM 659 N N . VAL A 1 85 ? -4.599 0.344 13.093 1.00 81.06 85 VAL A N 1
ATOM 660 C CA . VAL A 1 85 ? -4.362 -0.968 12.482 1.00 81.06 85 VAL A CA 1
ATOM 661 C C . VAL A 1 85 ? -4.924 -0.945 11.065 1.00 81.06 85 VAL A C 1
ATOM 663 O O . VAL A 1 85 ? -6.123 -0.765 10.868 1.00 81.06 85 VAL A O 1
ATOM 666 N N . PHE A 1 86 ? -4.060 -1.149 10.077 1.00 83.31 86 PHE A N 1
ATOM 667 C CA . PHE A 1 86 ? -4.432 -1.245 8.669 1.00 83.31 86 PHE A CA 1
ATOM 668 C C . PHE A 1 86 ? -3.731 -2.431 8.014 1.00 83.31 86 PHE A C 1
ATOM 670 O O . PHE A 1 86 ? -2.714 -2.933 8.499 1.00 83.31 86 PHE A O 1
ATOM 677 N N . LEU A 1 87 ? -4.296 -2.896 6.906 1.00 83.06 87 LEU A N 1
ATOM 678 C CA . LEU A 1 87 ? -3.797 -4.061 6.188 1.00 83.06 87 LEU A CA 1
ATOM 679 C C . LEU A 1 87 ? -2.869 -3.617 5.070 1.00 83.06 87 LEU A C 1
ATOM 681 O O . LEU A 1 87 ? -3.218 -2.748 4.274 1.00 83.06 87 LEU A O 1
ATOM 685 N N . VAL A 1 88 ? -1.689 -4.226 5.009 1.00 86.00 88 VAL A N 1
ATOM 686 C CA . VAL A 1 88 ? -0.697 -3.933 3.975 1.00 86.00 88 VAL A CA 1
ATOM 687 C C . VAL A 1 88 ? -0.746 -5.014 2.908 1.00 86.00 88 VAL A C 1
ATOM 689 O O . VAL A 1 88 ? -0.544 -6.193 3.200 1.00 86.00 88 VAL A O 1
ATOM 692 N N . VAL A 1 89 ? -0.978 -4.605 1.664 1.00 84.00 89 VAL A N 1
ATOM 693 C CA . VAL A 1 89 ? -0.908 -5.480 0.493 1.00 84.00 89 VAL A CA 1
ATOM 694 C C . VAL A 1 89 ? 0.410 -5.232 -0.223 1.00 84.00 89 VAL A C 1
ATOM 696 O O . VAL A 1 89 ? 0.756 -4.104 -0.567 1.00 84.00 89 VAL A O 1
ATOM 699 N N . SER A 1 90 ? 1.150 -6.311 -0.453 1.00 82.88 90 SER A N 1
ATOM 700 C CA . SER A 1 90 ? 2.375 -6.313 -1.242 1.00 82.88 90 SER A CA 1
ATOM 701 C C . SER A 1 90 ? 2.434 -7.587 -2.071 1.00 82.88 90 SER A C 1
ATOM 703 O O . SER A 1 90 ? 1.938 -8.636 -1.662 1.00 82.88 90 SER A O 1
ATOM 705 N N . THR A 1 91 ? 3.066 -7.521 -3.236 1.00 71.94 91 THR A N 1
ATOM 706 C CA . THR A 1 91 ? 3.432 -8.716 -3.995 1.00 71.94 91 THR A CA 1
ATOM 707 C C . THR A 1 91 ? 4.752 -9.267 -3.472 1.00 71.94 91 THR A C 1
ATOM 709 O O . THR A 1 91 ? 5.821 -8.751 -3.806 1.00 71.94 91 THR A O 1
ATOM 712 N N . SER A 1 92 ? 4.709 -10.362 -2.717 1.00 53.25 92 SER A N 1
ATOM 713 C CA . SER A 1 92 ? 5.846 -11.275 -2.641 1.00 53.25 92 SER A CA 1
ATOM 714 C C . SER A 1 92 ? 5.911 -12.033 -3.963 1.00 53.25 92 SER A C 1
ATOM 716 O O . SER A 1 92 ? 5.062 -12.867 -4.274 1.00 53.25 92 SER A O 1
ATOM 718 N N . LYS A 1 93 ? 6.931 -11.745 -4.774 1.00 46.94 93 LYS A N 1
ATOM 719 C CA . LYS A 1 93 ? 7.306 -12.655 -5.855 1.00 46.94 93 LYS A CA 1
ATOM 720 C C . LYS A 1 93 ? 7.882 -13.896 -5.168 1.00 46.94 93 LYS A C 1
ATOM 722 O O . LYS A 1 93 ? 9.067 -13.936 -4.851 1.00 46.94 93 LYS A O 1
ATOM 727 N N . LEU A 1 94 ? 7.032 -14.877 -4.860 1.00 32.41 94 LEU A N 1
ATOM 728 C CA . LEU A 1 94 ? 7.482 -16.255 -4.696 1.00 32.41 94 LEU A CA 1
ATOM 729 C C . LEU A 1 94 ? 8.032 -16.649 -6.066 1.00 32.41 94 LEU A C 1
ATOM 731 O O . LEU A 1 94 ? 7.285 -17.007 -6.971 1.00 32.41 94 LEU A O 1
ATOM 735 N N . PHE A 1 95 ? 9.335 -16.454 -6.257 1.00 31.50 95 PHE A N 1
ATOM 736 C CA . PHE A 1 95 ? 10.045 -17.142 -7.320 1.00 31.50 95 PHE A CA 1
ATOM 737 C C . PHE A 1 95 ? 9.875 -18.638 -7.029 1.00 31.50 95 PHE A C 1
ATOM 739 O O . PHE A 1 95 ? 10.333 -19.101 -5.984 1.00 31.50 95 PHE A O 1
ATOM 746 N N . SER A 1 96 ? 9.136 -19.350 -7.887 1.00 33.50 96 SER A N 1
ATOM 747 C CA . SER A 1 96 ? 9.197 -20.814 -7.944 1.00 33.50 96 SER A CA 1
ATOM 748 C C . SER A 1 96 ? 10.495 -21.239 -8.606 1.00 33.50 96 SER A C 1
ATOM 750 O O . SER A 1 96 ? 10.802 -20.613 -9.650 1.00 33.50 96 SER A O 1
#

pLDDT: mean 78.0, std 14.35, range [31.5, 95.12]

Radius of gyration: 15.04 Å; chains: 1; bounding box: 31×33×46 Å

Organism: NCBI:txid320322

Foldseek 3Di:
DDDPDDDDDPVVVVVVLVVVAEEEEQDEPLVVVVDDRPRYDYDHQWYFDDDPPDPDDSVCSVVGDTDGDPCSVVVCCVPAPPPGDHHYDDDDPPPD

InterPro domains:
  IPR001763 Rhodanese-like domain [PF00581] (14-52)
  IPR001763 Rhodanese-like domain [PS50206] (24-45)
  IPR036873 Rhodanese-like domain superfamily [G3DSA:3.40.250.10] (2-96)
  IPR036873 Rhodanese-like domain superfamily [SSF52821] (5-94)
  IPR044684 Rhodanese-like domain-containing protein STR17/STR18/HARC1-like [PTHR44542] (2-90)